Protein AF-A0A0M4CLT3-F1 (afdb_monomer)

Foldseek 3Di:
DPPDDDDPLDDDDDDPDLQVQLLVQLVCPDPLVVVQQVVVDDDDDDSRRDNVSVVPDDDDDDPDCVVCPVSSVVSVVVVVVVVVVVVVVVCCVVCNDVVVVCVVVVVD

Sequence (108 aa):
MDGQIISDDMIRVRIPTEEIRAYVAAFLLSENAHAQMMMNEYGSIQQHLEPSHVRNLLIPVPNDWSDAEKLIANGRGFIMAKEASDAAMERLRESGFDGGMREILGLV

Secondary structure (DSSP, 8-state):
--S----TT------SSHHHHHHHHHHHTSHHHHHHHHHT--SSS-----HHHHHT------SSGGGGHHHHHHHHHHHHHHHHHHHHHHHHHHHSHHHHHHHHTT--

Organism: NCBI:txid931089

InterPro domains:
  IPR044946 Type I restriction modification DNA specificity domain superfamily [G3DSA:3.90.220.20] (1-74)

Mean predicted aligned error: 7.19 Å

Radius of gyration: 19.19 Å; Cα contacts (8 Å, |Δi|>4): 58; chains: 1; bounding box: 51×26×53 Å

Solvent-accessible surface area (backbone atoms only — not comparable to full-atom values): 6807 Å² total; per-residue (Å²): 139,82,90,72,91,68,70,90,90,64,77,86,86,88,62,93,50,68,63,61,40,14,34,50,52,40,46,62,74,30,73,69,41,48,51,57,53,53,70,73,62,85,73,98,62,83,93,71,90,49,66,68,56,65,71,68,60,87,74,90,77,70,96,50,68,78,82,42,46,66,49,25,52,52,14,43,53,50,51,54,52,51,53,52,49,53,54,53,52,51,48,41,70,64,61,28,67,72,36,51,47,32,60,75,69,64,73,115

pLDDT: mean 85.88, std 13.48, range [41.59, 98.25]

Structure (mmCIF, N/CA/C/O backbone):
data_AF-A0A0M4CLT3-F1
#
_entry.id   AF-A0A0M4CLT3-F1
#
loop_
_atom_site.group_PDB
_atom_site.id
_atom_site.type_symbol
_atom_site.label_atom_id
_atom_site.label_alt_id
_atom_site.label_comp_id
_atom_site.label_asym_id
_atom_site.label_entity_id
_atom_site.label_seq_id
_atom_site.pdbx_PDB_ins_code
_atom_site.Cartn_x
_atom_site.Cartn_y
_atom_site.Cartn_z
_atom_site.occupancy
_atom_site.B_iso_or_equiv
_atom_site.auth_seq_id
_atom_site.auth_comp_id
_atom_site.auth_asym_id
_atom_site.auth_atom_id
_atom_site.pdbx_PDB_model_num
ATOM 1 N N . MET A 1 1 ? 4.090 -11.911 -6.297 1.00 51.06 1 MET A N 1
ATOM 2 C CA . MET A 1 1 ? 5.404 -11.796 -5.621 1.00 51.06 1 MET A CA 1
ATOM 3 C C . MET A 1 1 ? 5.906 -13.179 -5.190 1.00 51.06 1 MET A C 1
ATOM 5 O O . MET A 1 1 ? 6.306 -13.352 -4.042 1.00 51.06 1 MET A O 1
ATOM 9 N N . ASP A 1 2 ? 5.893 -14.164 -6.089 1.00 41.59 2 ASP A N 1
ATOM 10 C CA . ASP A 1 2 ? 6.519 -15.465 -5.825 1.00 41.59 2 ASP A CA 1
ATOM 11 C C . ASP A 1 2 ? 7.896 -15.475 -6.499 1.00 41.59 2 ASP A C 1
ATOM 13 O O . ASP A 1 2 ? 8.016 -15.046 -7.644 1.00 41.59 2 ASP A O 1
ATOM 17 N N . GLY A 1 3 ? 8.933 -15.909 -5.775 1.00 54.19 3 GLY A N 1
ATOM 18 C CA . GLY A 1 3 ? 10.285 -16.093 -6.322 1.00 54.19 3 GLY A CA 1
ATOM 19 C C . GLY A 1 3 ? 11.255 -14.904 -6.241 1.00 54.19 3 GLY A C 1
ATOM 20 O O . GLY A 1 3 ? 12.354 -15.009 -6.772 1.00 54.19 3 GLY A O 1
ATOM 21 N N . GLN A 1 4 ? 10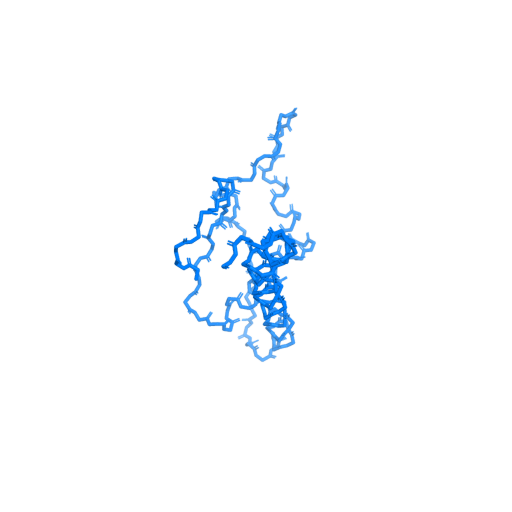.909 -13.796 -5.576 1.00 58.72 4 GLN A N 1
ATOM 22 C CA . GLN A 1 4 ? 11.862 -12.698 -5.341 1.00 58.72 4 GLN A CA 1
ATOM 23 C C . GLN A 1 4 ? 12.663 -12.924 -4.050 1.00 58.72 4 GLN A C 1
ATOM 25 O O . GLN A 1 4 ? 12.082 -13.264 -3.017 1.00 58.72 4 GLN A O 1
ATOM 30 N N . ILE A 1 5 ? 13.983 -12.713 -4.111 1.00 58.03 5 ILE A N 1
ATOM 31 C CA . ILE A 1 5 ? 14.840 -12.580 -2.925 1.00 58.03 5 ILE A CA 1
ATOM 32 C C . ILE A 1 5 ? 14.609 -11.172 -2.384 1.00 58.03 5 ILE A C 1
ATOM 34 O O . ILE A 1 5 ? 14.833 -10.189 -3.088 1.00 58.03 5 ILE A O 1
ATOM 38 N N . ILE A 1 6 ? 14.105 -11.087 -1.160 1.00 62.72 6 ILE A N 1
ATOM 39 C CA . ILE A 1 6 ? 13.754 -9.829 -0.503 1.00 62.72 6 ILE A CA 1
ATOM 40 C C . ILE A 1 6 ? 14.653 -9.690 0.724 1.00 62.72 6 ILE A C 1
ATOM 42 O O . ILE A 1 6 ? 15.085 -10.699 1.275 1.00 62.72 6 ILE A O 1
ATOM 46 N N . SER A 1 7 ? 14.946 -8.452 1.124 1.00 69.81 7 SER A N 1
ATOM 47 C CA . SER A 1 7 ? 15.638 -8.167 2.384 1.00 69.81 7 SER A CA 1
ATOM 48 C C . SER A 1 7 ? 14.967 -8.892 3.558 1.00 69.81 7 SER A C 1
ATOM 50 O O . SER A 1 7 ? 13.735 -8.957 3.625 1.00 69.81 7 SER A O 1
ATOM 52 N N . ASP A 1 8 ? 15.788 -9.391 4.483 1.00 67.12 8 ASP A N 1
ATOM 53 C CA . ASP A 1 8 ? 15.337 -10.015 5.731 1.00 67.12 8 ASP A CA 1
ATOM 54 C C . ASP A 1 8 ? 14.537 -9.041 6.622 1.00 67.12 8 ASP A C 1
ATOM 56 O O . ASP A 1 8 ? 13.722 -9.481 7.430 1.00 67.12 8 ASP A O 1
ATOM 60 N N . ASP A 1 9 ? 14.675 -7.727 6.408 1.00 74.44 9 ASP A N 1
ATOM 61 C CA . ASP A 1 9 ? 14.017 -6.671 7.190 1.00 74.44 9 ASP A CA 1
ATOM 62 C C . ASP A 1 9 ? 12.636 -6.258 6.635 1.00 74.44 9 ASP A C 1
ATOM 64 O O . ASP A 1 9 ? 12.135 -5.167 6.915 1.00 74.44 9 ASP A O 1
ATOM 68 N N . MET A 1 10 ? 11.989 -7.102 5.819 1.00 81.38 10 MET A N 1
ATOM 69 C CA . MET A 1 10 ? 10.657 -6.806 5.281 1.00 81.38 10 MET A CA 1
ATOM 70 C C . MET A 1 10 ? 9.530 -7.484 6.069 1.00 81.38 10 MET A C 1
ATOM 72 O O . MET A 1 10 ? 9.449 -8.708 6.181 1.00 81.38 10 MET A O 1
ATOM 76 N N . ILE A 1 11 ? 8.542 -6.686 6.477 1.00 86.38 11 ILE A N 1
ATOM 77 C CA . ILE A 1 11 ? 7.290 -7.186 7.050 1.00 86.38 11 ILE A CA 1
ATOM 78 C C . ILE A 1 11 ? 6.253 -7.389 5.941 1.00 86.38 11 ILE A C 1
ATOM 80 O O . ILE A 1 11 ? 5.897 -6.466 5.210 1.00 86.38 11 ILE A O 1
ATOM 84 N N . ARG A 1 12 ? 5.716 -8.611 5.834 1.00 8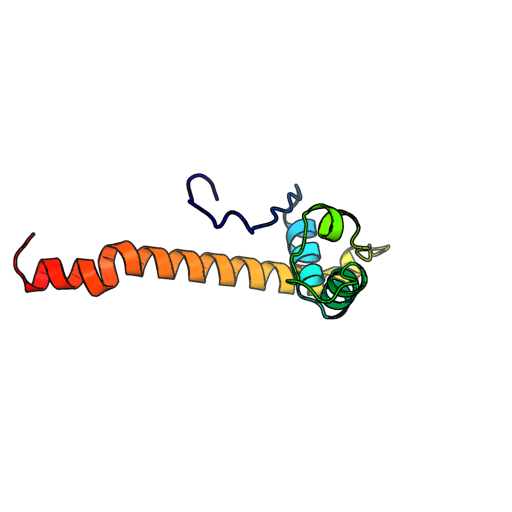9.25 12 ARG A N 1
ATOM 85 C CA . ARG A 1 12 ? 4.665 -8.950 4.864 1.00 89.25 12 ARG A CA 1
ATOM 86 C C . ARG A 1 12 ? 3.283 -8.937 5.513 1.00 89.25 12 ARG A C 1
ATOM 88 O O . ARG A 1 12 ? 2.953 -9.825 6.295 1.00 89.25 12 ARG A O 1
ATOM 95 N N . VAL A 1 13 ? 2.437 -8.003 5.089 1.00 90.75 13 VAL A N 1
ATOM 96 C CA . VAL A 1 13 ? 1.017 -7.953 5.468 1.00 90.75 13 VAL A CA 1
ATOM 97 C C . VAL A 1 13 ? 0.181 -8.678 4.411 1.00 90.75 13 VAL A C 1
ATOM 99 O O . VAL A 1 13 ? 0.259 -8.365 3.224 1.00 90.75 13 VAL A O 1
ATOM 102 N N . ARG A 1 14 ? -0.614 -9.675 4.823 1.00 92.19 14 ARG A N 1
ATOM 103 C CA . ARG A 1 14 ? -1.501 -10.435 3.926 1.00 92.19 14 ARG A CA 1
ATOM 104 C C . ARG A 1 14 ? -2.955 -10.085 4.204 1.00 92.19 14 ARG A C 1
ATOM 106 O O . ARG A 1 14 ? -3.462 -10.355 5.286 1.00 92.19 14 ARG A O 1
ATOM 113 N N . ILE A 1 15 ? -3.619 -9.529 3.200 1.00 93.62 15 ILE A N 1
ATOM 114 C CA . ILE A 1 15 ? -5.040 -9.172 3.233 1.00 93.62 15 ILE A CA 1
ATOM 115 C C . ILE A 1 15 ? -5.694 -9.867 2.042 1.00 93.62 15 ILE A C 1
ATOM 117 O O . ILE A 1 15 ? -5.141 -9.764 0.947 1.00 93.62 15 ILE A O 1
ATOM 121 N N . PRO A 1 16 ? -6.811 -10.592 2.218 1.00 90.00 16 PRO A N 1
ATOM 122 C CA . PRO A 1 16 ? -7.376 -11.424 1.158 1.00 90.00 16 PRO A CA 1
ATOM 123 C C . PRO A 1 16 ? -7.959 -10.597 0.006 1.00 90.00 16 PRO A C 1
ATOM 125 O O . PRO A 1 16 ? -7.635 -10.841 -1.156 1.00 90.00 16 PRO A O 1
ATOM 128 N N . THR A 1 17 ? -8.768 -9.585 0.308 1.00 95.88 17 THR A N 1
ATOM 129 C CA . THR A 1 17 ? -9.468 -8.790 -0.706 1.00 95.88 17 THR A CA 1
ATOM 130 C C . THR A 1 17 ? -8.617 -7.621 -1.194 1.00 95.88 17 THR A C 1
ATOM 132 O O . THR A 1 17 ? -7.876 -7.001 -0.432 1.00 95.88 17 THR A O 1
ATOM 135 N N . GLU A 1 18 ? -8.708 -7.319 -2.490 1.00 95.44 18 GLU A N 1
ATOM 136 C CA . GLU A 1 18 ? -7.971 -6.206 -3.101 1.00 95.44 18 GLU A CA 1
ATOM 137 C C . GLU A 1 18 ? -8.384 -4.853 -2.529 1.00 95.44 18 GLU A C 1
ATOM 139 O O . GLU A 1 18 ? -7.528 -4.035 -2.211 1.00 95.44 18 GLU A O 1
ATOM 144 N N . GLU A 1 19 ? -9.683 -4.650 -2.342 1.00 96.12 19 GLU A N 1
ATOM 145 C CA . GLU A 1 19 ? -10.249 -3.411 -1.819 1.00 96.12 19 GLU A CA 1
ATOM 146 C C . GLU A 1 19 ? -9.682 -3.049 -0.440 1.00 96.12 19 GLU A C 1
ATOM 148 O O . GLU A 1 19 ? -9.121 -1.969 -0.252 1.00 96.12 19 GLU A O 1
ATOM 153 N N . ILE A 1 20 ? -9.730 -3.994 0.503 1.00 96.69 20 ILE A N 1
ATOM 154 C CA . ILE A 1 20 ? -9.198 -3.791 1.855 1.00 96.69 20 ILE A CA 1
ATOM 155 C C . ILE A 1 20 ? -7.677 -3.652 1.815 1.00 96.69 20 ILE A C 1
ATOM 157 O O . ILE A 1 20 ? -7.108 -2.856 2.555 1.00 96.69 20 ILE A O 1
ATOM 161 N N . ARG A 1 21 ? -6.994 -4.384 0.930 1.00 97.00 21 ARG A N 1
ATOM 162 C CA . ARG A 1 21 ? -5.541 -4.274 0.767 1.00 97.00 21 ARG A CA 1
ATOM 163 C C . ARG A 1 21 ? -5.131 -2.884 0.284 1.00 97.00 21 ARG A C 1
ATOM 165 O O . ARG A 1 21 ? -4.169 -2.336 0.813 1.00 97.00 21 ARG A O 1
ATOM 172 N N . ALA A 1 22 ? -5.868 -2.305 -0.660 1.00 97.75 22 ALA A N 1
ATOM 173 C CA . ALA A 1 22 ? -5.655 -0.939 -1.122 1.00 97.75 22 ALA A CA 1
ATOM 174 C C . ALA A 1 22 ? -5.922 0.081 -0.005 1.00 97.75 22 ALA A C 1
ATOM 176 O O . ALA A 1 22 ? -5.097 0.964 0.223 1.00 97.75 22 ALA A O 1
ATOM 177 N N . TYR A 1 23 ? -7.015 -0.081 0.744 1.00 98.19 23 TYR A N 1
ATOM 178 C CA . TYR A 1 23 ? -7.312 0.770 1.898 1.00 98.19 23 TYR A CA 1
ATOM 179 C C . TYR A 1 23 ? -6.199 0.730 2.955 1.00 98.19 23 TYR A C 1
ATOM 181 O O . TYR A 1 23 ? -5.706 1.770 3.391 1.00 98.19 23 TY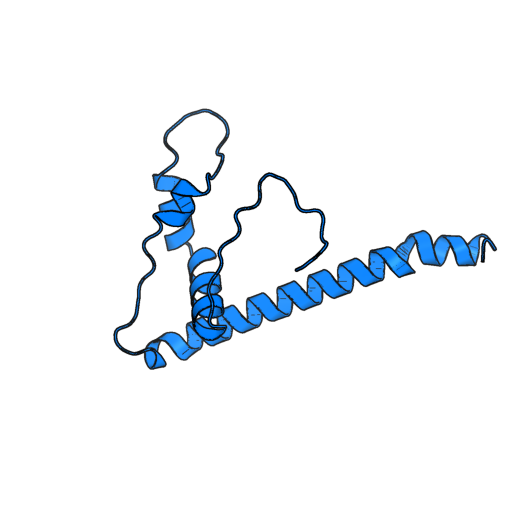R A O 1
ATOM 189 N N . VAL A 1 24 ? -5.753 -0.470 3.335 1.00 97.00 24 VAL A N 1
ATOM 190 C CA . VAL A 1 24 ? -4.680 -0.640 4.321 1.00 97.00 24 VAL A CA 1
ATOM 191 C C . VAL A 1 24 ? -3.353 -0.098 3.795 1.00 97.00 24 VAL A C 1
ATOM 193 O O . VAL A 1 24 ? -2.636 0.538 4.557 1.00 97.00 24 VAL A O 1
ATOM 196 N N . ALA A 1 25 ? -3.033 -0.269 2.509 1.00 96.69 25 ALA A N 1
ATOM 197 C CA . ALA A 1 25 ? -1.838 0.336 1.918 1.00 96.69 25 ALA A CA 1
ATOM 198 C C . ALA A 1 25 ? -1.861 1.870 2.028 1.00 96.69 25 ALA A C 1
ATOM 200 O O . ALA A 1 25 ? -0.860 2.469 2.414 1.00 96.69 25 ALA A O 1
ATOM 201 N N . ALA A 1 26 ? -3.012 2.498 1.765 1.00 97.50 26 ALA A N 1
ATOM 202 C CA . ALA A 1 26 ? -3.180 3.937 1.949 1.00 97.50 26 ALA A CA 1
ATOM 203 C C . ALA A 1 26 ? -3.008 4.353 3.421 1.00 97.50 26 ALA A C 1
ATOM 205 O O . ALA A 1 26 ? -2.337 5.344 3.704 1.00 97.50 26 ALA A O 1
ATOM 206 N N . PHE A 1 27 ? -3.563 3.586 4.365 1.00 97.50 27 PHE A N 1
ATOM 207 C CA . PHE A 1 27 ? -3.401 3.862 5.792 1.00 97.50 27 PHE A CA 1
ATOM 208 C C . PHE A 1 27 ? -1.951 3.711 6.263 1.00 97.50 27 PHE A C 1
ATOM 210 O O . PHE A 1 27 ? -1.459 4.594 6.959 1.00 97.50 27 PHE A O 1
ATOM 217 N N . LEU A 1 28 ? -1.250 2.638 5.882 1.00 95.12 28 LEU A N 1
ATOM 218 C CA . LEU A 1 28 ? 0.129 2.371 6.314 1.00 95.12 28 LEU A CA 1
ATOM 219 C C . LEU A 1 28 ? 1.118 3.464 5.882 1.00 95.12 28 LEU A C 1
ATOM 221 O O . LEU A 1 28 ? 2.141 3.6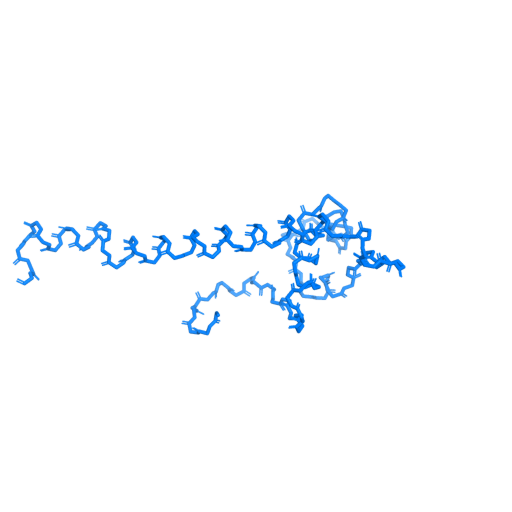42 6.534 1.00 95.12 28 LEU A O 1
ATOM 225 N N . LEU A 1 29 ? 0.800 4.208 4.821 1.00 94.25 29 LEU A N 1
ATOM 226 C CA . LEU A 1 29 ? 1.585 5.348 4.334 1.00 94.25 29 LEU A CA 1
ATOM 227 C C . LEU A 1 29 ? 1.173 6.693 4.956 1.00 94.25 29 LEU A C 1
ATOM 229 O O . LEU A 1 29 ? 1.719 7.732 4.590 1.00 94.25 29 LEU A O 1
ATOM 233 N N . SER A 1 30 ? 0.198 6.701 5.866 1.00 96.00 30 SER A N 1
ATOM 234 C CA . SER A 1 30 ? -0.272 7.918 6.529 1.00 96.00 30 SER A CA 1
ATOM 235 C C . SER A 1 30 ? 0.599 8.312 7.724 1.00 96.00 30 SER A C 1
ATOM 237 O O . SER A 1 30 ? 1.225 7.471 8.373 1.00 96.00 30 SER A O 1
ATOM 239 N N . GLU A 1 31 ? 0.552 9.595 8.090 1.00 94.88 31 GLU A N 1
ATOM 240 C CA . GLU A 1 31 ? 1.210 10.116 9.297 1.00 94.88 31 GLU A CA 1
ATOM 241 C C . GLU A 1 31 ? 0.723 9.418 10.575 1.00 94.88 31 GLU A C 1
ATOM 243 O O . GLU A 1 31 ? 1.509 9.177 11.488 1.00 94.88 31 GLU A O 1
ATOM 248 N N . ASN A 1 32 ? -0.555 9.027 10.628 1.00 94.00 32 ASN A N 1
ATOM 249 C CA . ASN A 1 32 ? -1.129 8.326 11.777 1.00 94.00 32 ASN A CA 1
ATOM 250 C C . ASN A 1 32 ? -0.539 6.922 11.949 1.00 94.00 32 ASN A C 1
ATOM 252 O O . ASN A 1 32 ? -0.245 6.518 13.073 1.00 94.00 32 ASN A O 1
ATOM 256 N N . ALA A 1 33 ? -0.366 6.175 10.854 1.00 93.19 33 ALA A N 1
ATOM 257 C CA . ALA A 1 33 ? 0.275 4.864 10.912 1.00 93.19 33 ALA A CA 1
ATOM 258 C C . ALA A 1 33 ? 1.746 4.996 11.314 1.00 93.19 33 ALA A C 1
ATOM 260 O O . ALA A 1 33 ? 2.196 4.275 12.202 1.00 93.19 33 ALA A O 1
ATOM 261 N N . HIS A 1 34 ? 2.461 5.967 10.737 1.00 90.38 34 HIS A N 1
ATOM 262 C CA . HIS A 1 34 ? 3.844 6.260 11.105 1.00 90.38 34 HIS A CA 1
ATOM 263 C C . HIS A 1 34 ? 3.974 6.608 12.595 1.00 90.38 34 HIS A C 1
ATOM 265 O O . HIS A 1 34 ? 4.789 6.020 13.299 1.00 90.38 34 HIS A O 1
ATOM 271 N N . ALA A 1 35 ? 3.124 7.494 13.119 1.00 90.31 35 ALA A N 1
ATOM 272 C CA . ALA A 1 35 ? 3.125 7.843 14.537 1.00 90.31 35 ALA A CA 1
ATOM 273 C C . ALA A 1 35 ? 2.901 6.617 15.437 1.00 90.31 35 ALA A C 1
ATOM 275 O O . ALA A 1 35 ? 3.609 6.457 16.428 1.00 90.31 35 ALA A O 1
ATOM 276 N N . GLN A 1 36 ? 1.971 5.723 15.081 1.00 90.94 36 GLN A N 1
ATOM 277 C CA . GLN A 1 36 ? 1.743 4.488 15.838 1.00 90.94 36 GLN A CA 1
ATOM 278 C C . GLN A 1 36 ? 2.935 3.522 15.781 1.00 90.94 36 GLN A C 1
ATOM 280 O O . GLN A 1 36 ? 3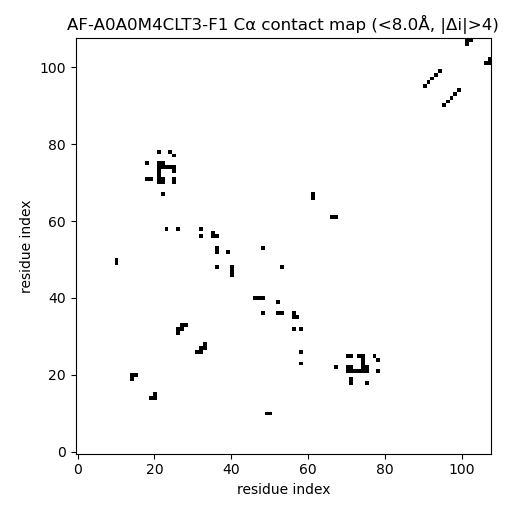.243 2.889 16.789 1.00 90.94 36 GLN A O 1
ATOM 285 N N . MET A 1 37 ? 3.618 3.410 14.638 1.00 86.31 37 MET A N 1
ATOM 286 C CA . MET A 1 37 ? 4.835 2.597 14.522 1.00 86.31 37 MET A CA 1
ATOM 287 C C . MET A 1 37 ? 5.936 3.135 15.447 1.00 86.31 37 MET A C 1
ATOM 289 O O . MET A 1 37 ? 6.512 2.368 16.211 1.00 86.31 37 MET A O 1
ATOM 293 N N . MET A 1 38 ? 6.136 4.456 15.467 1.00 81.56 38 MET A N 1
ATOM 294 C CA . MET A 1 38 ? 7.162 5.113 16.285 1.00 81.56 38 MET A CA 1
ATOM 295 C C . MET A 1 38 ? 6.851 5.112 17.788 1.00 81.56 38 MET A C 1
ATOM 297 O O . MET A 1 38 ? 7.765 5.035 18.604 1.00 81.56 38 MET A O 1
ATOM 301 N N . MET A 1 39 ? 5.574 5.189 18.185 1.00 76.12 39 MET A N 1
ATOM 302 C CA . MET A 1 39 ? 5.172 5.138 19.602 1.0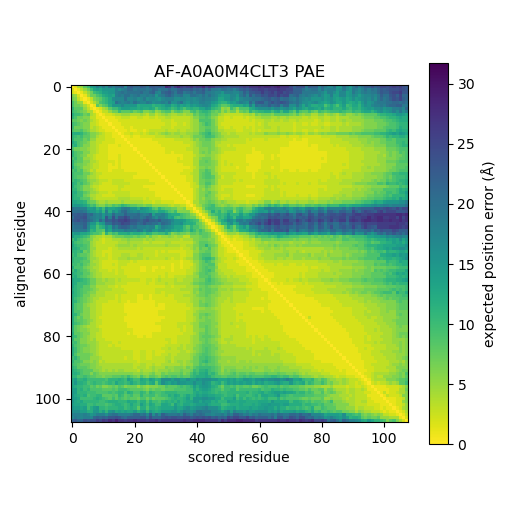0 76.12 39 MET A CA 1
ATOM 303 C C . MET A 1 39 ? 5.543 3.815 20.278 1.00 76.12 39 MET A C 1
ATOM 305 O O . MET A 1 39 ? 5.702 3.780 21.494 1.00 76.12 39 MET A O 1
ATOM 309 N N . ASN A 1 40 ? 5.677 2.736 19.508 1.00 61.12 40 ASN A N 1
ATOM 310 C CA . ASN A 1 40 ? 6.060 1.430 20.035 1.00 61.12 40 ASN A CA 1
ATOM 311 C C . ASN A 1 40 ? 7.587 1.256 20.153 1.00 61.12 40 ASN A C 1
ATOM 313 O O . ASN A 1 40 ? 8.041 0.258 20.706 1.00 61.12 40 ASN A O 1
ATOM 317 N N . GLU A 1 41 ? 8.381 2.231 19.699 1.00 62.03 41 GLU A N 1
ATOM 318 C CA . GLU A 1 41 ? 9.845 2.196 19.710 1.00 62.03 41 GLU A CA 1
ATOM 319 C C . GLU A 1 41 ? 10.417 3.119 20.802 1.00 62.03 41 GLU A C 1
ATOM 321 O O . GLU A 1 41 ? 10.871 4.235 20.549 1.00 62.03 41 GLU A O 1
ATOM 326 N N . TYR A 1 42 ? 10.413 2.663 22.057 1.00 55.38 42 TYR A N 1
ATOM 327 C CA . TYR A 1 42 ? 11.126 3.347 23.144 1.00 55.38 42 TYR A CA 1
ATOM 328 C C . TYR A 1 42 ? 12.562 2.801 23.274 1.00 55.38 42 TYR A C 1
ATOM 330 O O . TYR A 1 42 ? 12.751 1.668 23.711 1.00 55.38 42 TYR A O 1
ATOM 338 N N . GLY A 1 43 ? 13.589 3.604 22.953 1.00 56.59 43 GLY A N 1
ATOM 339 C CA . GLY A 1 43 ? 15.001 3.259 23.211 1.00 56.59 43 GLY A CA 1
ATOM 340 C C . GLY A 1 43 ? 16.027 4.001 22.339 1.00 56.59 43 GLY A C 1
ATOM 341 O O . GLY A 1 43 ? 15.705 4.476 21.258 1.00 56.59 43 GLY A O 1
ATOM 342 N N . SER A 1 44 ? 17.280 4.116 22.804 1.00 60.22 44 SER A N 1
ATOM 343 C CA . SER A 1 44 ? 18.380 4.850 22.138 1.00 60.22 44 SER A CA 1
ATOM 344 C C . SER A 1 44 ? 19.260 3.985 21.216 1.00 60.22 44 SER A C 1
ATOM 346 O O . SER A 1 44 ? 20.422 4.319 20.982 1.00 60.22 44 SER A O 1
ATOM 348 N N . ILE A 1 45 ? 18.763 2.837 20.758 1.00 55.22 45 ILE A N 1
ATOM 349 C CA . ILE A 1 45 ? 19.508 1.849 19.964 1.00 55.22 45 ILE A CA 1
ATOM 350 C C . ILE A 1 45 ? 18.642 1.490 18.755 1.00 55.22 45 ILE A C 1
ATOM 352 O O . ILE A 1 45 ? 17.433 1.380 18.913 1.00 55.22 45 ILE A O 1
ATOM 356 N N . GLN A 1 46 ? 19.282 1.396 17.581 1.00 56.94 46 GLN A N 1
ATOM 357 C CA . GLN A 1 46 ? 18.741 1.098 16.243 1.00 56.94 46 GLN A CA 1
ATOM 358 C C . GLN A 1 46 ? 17.222 0.858 16.179 1.00 56.94 46 GLN A C 1
ATOM 360 O O . GLN A 1 46 ? 16.730 -0.181 16.610 1.00 56.94 46 GLN A O 1
ATOM 365 N N . GLN A 1 47 ? 16.504 1.821 15.598 1.00 62.22 47 GLN A N 1
ATOM 366 C CA . GLN A 1 47 ? 15.067 1.728 15.357 1.00 62.22 47 GLN A CA 1
ATOM 367 C C . GLN A 1 47 ? 14.784 0.607 14.360 1.00 62.22 47 GLN A C 1
ATOM 369 O O . GLN A 1 47 ? 15.059 0.740 13.166 1.00 62.22 47 GLN A O 1
ATOM 374 N N . HIS A 1 48 ? 14.327 -0.527 14.883 1.00 71.44 48 HIS A N 1
ATOM 375 C CA . HIS A 1 48 ? 13.946 -1.686 14.098 1.00 71.44 48 HIS A CA 1
ATOM 376 C C . HIS A 1 48 ? 12.472 -1.990 14.344 1.00 71.44 48 HIS A C 1
ATOM 378 O O . HIS A 1 48 ? 12.058 -2.339 15.453 1.00 71.44 48 HIS A O 1
ATOM 384 N N . LEU A 1 49 ? 11.687 -1.871 13.276 1.00 76.75 49 LEU A N 1
ATOM 385 C CA . LEU A 1 49 ? 10.277 -2.204 13.299 1.00 76.75 49 LEU A CA 1
ATOM 386 C C . LEU A 1 49 ? 10.129 -3.726 13.261 1.00 76.75 49 LEU A C 1
ATOM 388 O O . LEU A 1 49 ? 10.431 -4.360 12.253 1.00 76.75 49 LEU A O 1
ATOM 392 N N . GLU A 1 50 ? 9.621 -4.316 14.338 1.00 81.38 50 GLU A N 1
ATOM 393 C CA . GLU A 1 50 ? 9.300 -5.739 14.365 1.00 81.38 50 GLU A CA 1
ATOM 394 C C . GLU A 1 50 ? 7.890 -6.025 13.806 1.00 81.38 50 GLU A C 1
ATOM 396 O O . GLU A 1 50 ? 6.981 -5.191 13.908 1.00 81.38 50 GLU A O 1
ATOM 401 N N . PRO A 1 51 ? 7.631 -7.243 13.287 1.00 83.94 51 PRO A N 1
ATOM 402 C CA . PRO A 1 51 ? 6.291 -7.659 12.858 1.00 83.94 51 PRO A CA 1
ATOM 403 C C . PRO A 1 51 ? 5.204 -7.485 13.931 1.00 83.94 51 PRO A C 1
ATOM 405 O O . PRO A 1 51 ? 4.038 -7.243 13.609 1.00 83.94 51 PRO A O 1
ATOM 408 N N . SER A 1 52 ? 5.576 -7.611 15.208 1.00 81.75 52 SER A N 1
ATOM 409 C CA . SER A 1 52 ? 4.703 -7.407 16.368 1.00 81.75 52 SER A CA 1
ATOM 410 C C . SER A 1 52 ? 4.171 -5.969 16.448 1.00 81.75 52 SER A C 1
ATOM 412 O O . SER A 1 52 ? 2.990 -5.777 16.740 1.00 81.75 52 SER A O 1
ATOM 414 N N . HIS A 1 53 ? 4.994 -4.971 16.110 1.00 81.69 53 HIS A N 1
ATOM 415 C CA . HIS A 1 53 ? 4.614 -3.557 16.094 1.00 81.69 53 HIS A CA 1
ATOM 416 C C . HIS A 1 53 ? 3.583 -3.269 14.997 1.00 81.69 53 HIS A C 1
ATOM 418 O O . HIS A 1 53 ? 2.585 -2.597 15.248 1.00 81.69 53 HIS A O 1
ATOM 424 N N . VAL A 1 54 ? 3.759 -3.849 13.803 1.00 87.50 54 VAL A N 1
ATOM 425 C CA . VAL A 1 54 ? 2.797 -3.707 12.693 1.00 87.50 54 VAL A CA 1
ATOM 426 C C . VAL A 1 54 ? 1.477 -4.418 12.995 1.00 87.50 54 VAL A C 1
ATOM 428 O O . VAL A 1 54 ? 0.408 -3.910 12.661 1.00 87.50 54 VAL A O 1
ATOM 431 N N . ARG A 1 55 ? 1.523 -5.580 13.659 1.00 87.38 55 ARG A N 1
ATOM 432 C CA . ARG A 1 55 ? 0.323 -6.353 14.023 1.00 87.38 55 ARG A CA 1
ATOM 433 C C . ARG A 1 55 ? -0.627 -5.590 14.951 1.00 87.38 55 ARG A C 1
ATOM 435 O O . ARG A 1 55 ? -1.829 -5.835 14.899 1.00 87.38 55 ARG A O 1
ATOM 442 N N . ASN A 1 56 ? -0.095 -4.699 15.784 1.00 87.50 56 ASN A N 1
ATOM 443 C CA . ASN A 1 56 ? -0.864 -3.959 16.784 1.00 87.50 56 ASN A CA 1
ATOM 444 C C . ASN A 1 56 ? -1.347 -2.586 16.294 1.00 87.50 56 ASN A C 1
ATOM 446 O O . ASN A 1 56 ? -1.939 -1.843 17.075 1.00 87.50 56 ASN A O 1
ATOM 450 N N . LEU A 1 57 ? -1.115 -2.243 15.022 1.00 91.00 57 LEU A N 1
ATOM 451 C CA . LEU A 1 57 ? -1.606 -0.992 14.454 1.00 91.00 57 LEU A CA 1
ATOM 452 C C . LEU A 1 57 ? -3.133 -0.939 14.485 1.00 91.00 57 LEU A C 1
ATOM 454 O O . LEU A 1 57 ? -3.827 -1.832 13.994 1.00 91.00 57 LEU A O 1
ATOM 458 N N . LEU A 1 58 ? -3.651 0.160 15.018 1.00 94.31 58 LEU A N 1
ATOM 459 C CA . LEU A 1 58 ? -5.065 0.481 14.991 1.00 94.31 58 LEU A CA 1
ATOM 460 C C . LEU A 1 58 ? -5.389 1.142 13.656 1.00 94.31 58 LEU A C 1
ATOM 462 O O . LEU A 1 58 ? -5.028 2.295 13.408 1.00 94.31 58 LEU A O 1
ATOM 466 N N . ILE A 1 59 ? -6.079 0.387 12.806 1.00 94.88 59 ILE A N 1
ATOM 467 C CA . ILE A 1 59 ? -6.558 0.836 11.501 1.00 94.88 59 ILE A CA 1
ATOM 468 C C . ILE A 1 59 ? -8.024 1.264 11.660 1.00 94.88 59 ILE A C 1
ATOM 470 O O . ILE A 1 59 ? -8.830 0.463 12.140 1.00 94.88 59 ILE A O 1
ATOM 474 N N . PRO A 1 60 ? -8.401 2.497 11.278 1.00 95.25 60 PRO A N 1
ATOM 475 C CA . PRO A 1 60 ? -9.795 2.918 11.316 1.00 95.25 60 PRO A CA 1
ATOM 476 C C . PRO A 1 60 ? -10.614 2.090 10.322 1.00 95.25 60 PRO A C 1
ATOM 478 O O . PRO A 1 60 ? -10.231 1.944 9.166 1.00 95.25 60 PRO A O 1
ATOM 481 N N . VAL A 1 61 ? -11.745 1.552 10.770 1.00 95.31 61 VAL A N 1
ATOM 482 C CA . VAL A 1 61 ? -12.692 0.829 9.913 1.00 95.31 61 VAL A CA 1
ATOM 483 C C . VAL A 1 61 ? -13.949 1.688 9.792 1.00 95.31 61 VAL A C 1
ATOM 485 O O . VAL A 1 61 ? -14.536 2.024 10.824 1.00 95.31 61 VAL A O 1
ATOM 488 N N . PRO A 1 62 ? -14.349 2.099 8.577 1.00 94.88 62 PRO A N 1
ATOM 489 C CA . PRO A 1 62 ? -15.544 2.909 8.400 1.00 94.88 62 PRO A CA 1
ATOM 490 C C . PRO A 1 62 ? -16.807 2.077 8.667 1.00 94.88 62 PRO A C 1
ATOM 492 O O . PRO A 1 62 ? -16.815 0.859 8.488 1.00 94.88 62 PRO A O 1
ATOM 495 N N . ASN A 1 63 ? -17.888 2.745 9.071 1.00 95.25 63 ASN A N 1
ATOM 496 C CA . ASN A 1 63 ? -19.195 2.093 9.211 1.00 95.25 63 ASN A CA 1
ATOM 497 C C . ASN A 1 63 ? -19.808 1.757 7.842 1.00 95.25 63 ASN A C 1
ATOM 499 O O . ASN A 1 63 ? -20.495 0.746 7.716 1.00 95.25 63 ASN A O 1
ATOM 503 N N . ASP A 1 64 ? -19.538 2.594 6.835 1.00 96.12 64 ASP A N 1
ATOM 504 C CA . ASP A 1 64 ? -19.898 2.376 5.436 1.00 96.12 64 ASP A CA 1
ATOM 505 C C . ASP A 1 64 ? -18.648 2.490 4.553 1.00 96.12 64 ASP A C 1
ATOM 507 O O . ASP A 1 64 ? -17.912 3.477 4.598 1.00 96.12 64 ASP A O 1
ATOM 511 N N . TRP A 1 65 ? -18.390 1.467 3.741 1.00 95.19 65 TRP A N 1
ATOM 512 C CA . TRP A 1 65 ? -17.226 1.430 2.859 1.00 95.19 65 TRP A CA 1
ATOM 513 C C . TRP A 1 65 ? -17.326 2.414 1.691 1.00 95.19 65 TRP A C 1
ATOM 515 O O . TRP A 1 65 ? -16.284 2.789 1.146 1.00 95.19 65 TRP A O 1
ATOM 525 N N . SER A 1 66 ? -18.522 2.920 1.359 1.00 95.81 66 SER A N 1
ATOM 526 C CA . SER A 1 66 ? -18.661 3.997 0.371 1.00 95.81 66 SER A CA 1
ATOM 527 C C . SER A 1 66 ? -17.896 5.258 0.777 1.00 95.81 66 SER A C 1
ATOM 529 O O . SER A 1 66 ? -17.334 5.947 -0.072 1.00 95.81 66 SER A O 1
ATOM 531 N N . ASP A 1 67 ? -17.793 5.532 2.080 1.00 96.50 67 ASP A N 1
ATOM 532 C CA . ASP A 1 67 ? -17.076 6.703 2.596 1.00 96.50 67 ASP A CA 1
ATOM 533 C C . ASP A 1 67 ? -15.557 6.596 2.378 1.00 96.50 67 ASP A C 1
ATOM 535 O O . ASP A 1 67 ? -14.844 7.602 2.325 1.00 96.50 67 ASP A O 1
ATOM 539 N N . ALA A 1 68 ? -15.047 5.372 2.216 1.00 96.88 68 ALA A N 1
ATOM 540 C CA . ALA A 1 68 ? -13.637 5.082 1.994 1.00 96.88 68 ALA A CA 1
ATOM 541 C C . ALA A 1 68 ? -13.262 4.925 0.511 1.00 96.88 68 ALA A C 1
ATOM 543 O O . ALA A 1 68 ? -12.085 4.705 0.215 1.00 96.88 68 ALA A O 1
ATOM 544 N N . GLU A 1 69 ? -14.202 5.080 -0.427 1.00 97.88 69 GLU A N 1
ATOM 545 C CA . GLU A 1 69 ? -13.987 4.820 -1.860 1.00 97.88 69 GLU A CA 1
ATOM 546 C C . GLU A 1 69 ? -12.772 5.581 -2.418 1.00 97.88 69 GLU A C 1
ATOM 548 O O . GLU A 1 69 ? -11.919 5.012 -3.104 1.00 97.88 69 GLU A O 1
ATOM 553 N N . LYS A 1 70 ? -12.622 6.859 -2.048 1.00 98.00 70 LYS A N 1
ATOM 554 C CA . LYS A 1 70 ? -11.473 7.684 -2.462 1.00 98.00 70 LYS A CA 1
ATOM 555 C C . LYS A 1 70 ? -10.148 7.181 -1.887 1.00 98.00 70 LYS A C 1
ATOM 557 O O . LYS A 1 70 ? -9.130 7.209 -2.575 1.00 98.00 70 LYS A O 1
ATOM 562 N N . LEU A 1 71 ? -10.149 6.723 -0.635 1.00 97.81 71 LEU A N 1
ATOM 563 C CA . LEU A 1 71 ? -8.956 6.191 0.032 1.00 97.81 71 LEU A CA 1
ATOM 564 C C . LEU A 1 71 ? -8.523 4.873 -0.619 1.00 97.81 71 LEU A C 1
ATOM 566 O O . LEU A 1 71 ? -7.343 4.688 -0.911 1.00 97.81 71 LEU A O 1
ATOM 570 N N . ILE A 1 72 ? -9.489 4.004 -0.926 1.00 98.25 72 ILE A N 1
ATOM 571 C CA . ILE A 1 72 ? -9.281 2.760 -1.674 1.00 98.25 72 ILE A CA 1
ATOM 572 C C . ILE A 1 72 ? -8.717 3.062 -3.066 1.00 98.25 72 ILE A C 1
ATOM 574 O O . ILE A 1 72 ? -7.732 2.448 -3.474 1.00 98.25 72 ILE A O 1
ATOM 578 N N . ALA A 1 73 ? -9.302 4.016 -3.795 1.00 98.25 73 ALA A N 1
ATOM 579 C CA . ALA A 1 73 ? -8.843 4.391 -5.130 1.00 98.25 73 ALA A CA 1
ATOM 580 C C . ALA A 1 73 ? -7.389 4.895 -5.122 1.00 98.25 73 ALA A C 1
ATOM 582 O O . ALA A 1 73 ? -6.582 4.452 -5.942 1.00 98.25 73 ALA A O 1
ATOM 583 N N . ASN A 1 74 ? -7.029 5.748 -4.157 1.00 98.06 74 ASN A N 1
ATOM 584 C CA . ASN A 1 74 ? -5.654 6.222 -3.984 1.00 98.06 74 ASN A CA 1
ATOM 585 C C . ASN A 1 74 ? -4.692 5.074 -3.649 1.00 98.06 74 ASN A C 1
ATOM 587 O O . ASN A 1 74 ? -3.617 4.974 -4.241 1.00 98.06 74 ASN A O 1
ATOM 591 N N . GLY A 1 75 ? -5.093 4.178 -2.743 1.00 97.88 75 GLY A N 1
ATOM 592 C CA . GLY A 1 75 ? -4.314 2.993 -2.390 1.00 97.88 75 GLY A CA 1
ATOM 593 C C . GLY A 1 75 ? -4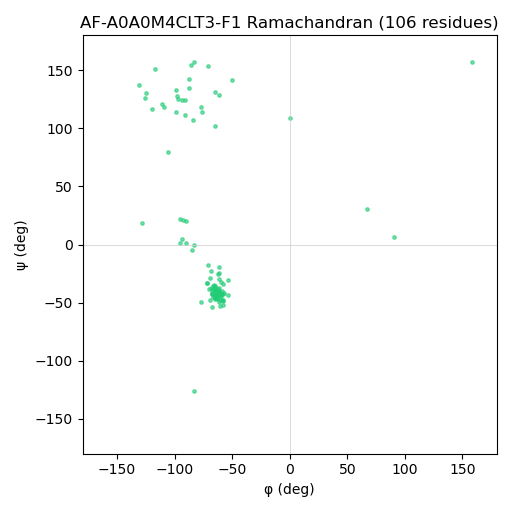.077 2.060 -3.579 1.00 97.88 75 GLY A C 1
ATOM 594 O O . GLY A 1 75 ? -2.960 1.586 -3.783 1.00 97.88 75 GLY A O 1
ATOM 595 N N . ARG A 1 76 ? -5.095 1.851 -4.422 1.00 98.19 76 ARG A N 1
ATOM 596 C CA . ARG A 1 76 ? -4.966 1.080 -5.665 1.00 98.19 76 ARG A CA 1
ATOM 597 C C . ARG A 1 76 ? -3.989 1.755 -6.625 1.00 98.19 76 ARG A C 1
ATOM 599 O O . ARG A 1 76 ? -3.109 1.084 -7.155 1.00 98.19 76 ARG A O 1
ATOM 606 N N . GLY A 1 77 ? -4.107 3.071 -6.804 1.00 98.12 77 GLY A N 1
ATOM 607 C CA . GLY A 1 77 ? -3.186 3.850 -7.633 1.00 98.12 77 GLY A CA 1
ATOM 608 C C . GLY A 1 77 ? -1.731 3.714 -7.181 1.00 98.12 77 GLY A C 1
ATOM 609 O O . GLY A 1 77 ? -0.848 3.507 -8.010 1.00 98.12 77 GLY A O 1
ATOM 610 N N . PHE A 1 78 ? -1.488 3.743 -5.868 1.00 97.44 78 PHE A N 1
ATOM 611 C CA . PHE A 1 78 ? -0.161 3.504 -5.302 1.00 97.44 78 PHE A CA 1
ATOM 612 C C . PHE A 1 78 ? 0.369 2.099 -5.623 1.00 97.44 78 PHE A C 1
ATOM 614 O O . PHE A 1 78 ? 1.490 1.974 -6.117 1.00 97.44 78 PHE A O 1
ATOM 621 N N . ILE A 1 79 ? -0.428 1.050 -5.387 1.00 96.06 79 ILE A N 1
ATOM 622 C CA . ILE A 1 79 ? -0.023 -0.339 -5.664 1.00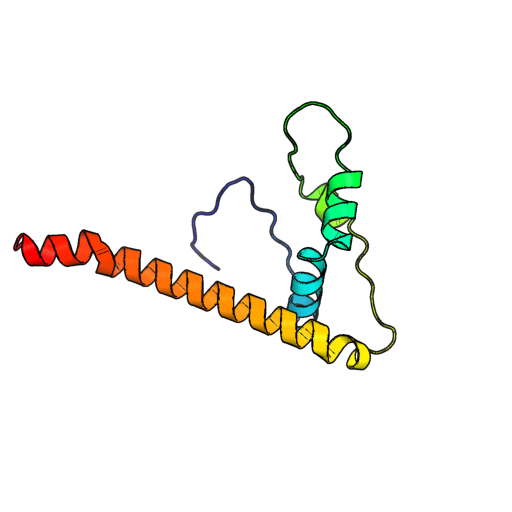 96.06 79 ILE A CA 1
ATOM 623 C C . ILE A 1 79 ? 0.322 -0.509 -7.147 1.00 96.06 79 ILE A C 1
ATOM 625 O O . ILE A 1 79 ? 1.399 -1.003 -7.469 1.00 96.06 79 ILE A O 1
ATOM 629 N N . MET A 1 80 ? -0.538 -0.021 -8.046 1.00 97.25 80 MET A N 1
ATOM 630 C CA . MET A 1 80 ? -0.302 -0.085 -9.492 1.00 97.25 80 MET A CA 1
ATOM 631 C C . MET A 1 80 ? 0.981 0.646 -9.902 1.00 97.25 80 MET A C 1
ATOM 633 O O . MET A 1 80 ? 1.759 0.135 -10.706 1.00 97.25 80 MET A O 1
ATOM 637 N N . ALA A 1 81 ? 1.228 1.836 -9.347 1.00 97.38 81 ALA A N 1
ATOM 638 C CA . ALA A 1 81 ? 2.448 2.588 -9.623 1.00 97.38 81 ALA A CA 1
ATOM 639 C C . ALA A 1 81 ? 3.697 1.843 -9.131 1.00 97.38 81 ALA A C 1
ATOM 641 O O . ALA A 1 81 ? 4.726 1.838 -9.811 1.00 97.38 81 ALA A O 1
ATOM 642 N N . LYS A 1 82 ? 3.607 1.182 -7.971 1.00 94.69 82 LYS A N 1
ATOM 643 C CA . LYS A 1 82 ? 4.705 0.390 -7.419 1.00 94.69 82 LYS A CA 1
ATOM 644 C C . LYS A 1 82 ? 5.003 -0.840 -8.280 1.00 94.69 82 LYS A C 1
ATOM 646 O O . LYS A 1 82 ? 6.160 -1.052 -8.622 1.00 94.69 82 LYS A O 1
ATOM 651 N N . GLU A 1 83 ? 3.979 -1.570 -8.712 1.00 93.62 83 GLU A N 1
ATOM 652 C CA . GLU A 1 83 ? 4.120 -2.713 -9.625 1.00 93.62 83 GLU A CA 1
ATOM 653 C C . GLU A 1 83 ? 4.699 -2.303 -10.987 1.00 93.62 83 GLU A C 1
ATOM 655 O O . GLU A 1 83 ? 5.569 -2.986 -11.526 1.00 93.62 83 GLU A O 1
ATOM 660 N N . ALA A 1 84 ? 4.269 -1.161 -11.534 1.00 95.50 84 ALA A N 1
ATOM 661 C CA . ALA A 1 84 ? 4.821 -0.622 -12.775 1.00 95.50 84 ALA A CA 1
ATOM 662 C C . ALA A 1 84 ? 6.304 -0.242 -12.629 1.00 95.50 84 ALA A C 1
ATOM 664 O O . ALA A 1 84 ? 7.100 -0.500 -13.533 1.00 95.50 84 ALA A O 1
ATOM 665 N N . SER A 1 85 ? 6.677 0.340 -11.485 1.00 94.69 85 SER A N 1
ATOM 666 C CA . SER A 1 85 ? 8.069 0.650 -11.151 1.00 94.69 85 SER A CA 1
ATOM 667 C C . SER A 1 85 ? 8.917 -0.620 -11.051 1.00 94.69 85 SER A C 1
ATOM 669 O O . SER A 1 85 ? 9.966 -0.705 -11.686 1.00 94.69 85 SER A O 1
ATOM 671 N N . ASP A 1 86 ? 8.427 -1.645 -10.351 1.00 91.25 86 ASP A N 1
ATOM 672 C CA . ASP A 1 86 ? 9.121 -2.929 -10.210 1.00 91.25 86 ASP A CA 1
ATOM 673 C C . ASP A 1 86 ? 9.301 -3.622 -11.577 1.00 91.25 86 ASP A C 1
ATOM 675 O O . ASP A 1 86 ? 10.382 -4.122 -11.891 1.00 91.25 86 ASP A O 1
ATOM 679 N N . ALA A 1 87 ? 8.286 -3.578 -12.448 1.00 91.94 87 ALA A N 1
ATOM 680 C CA . ALA A 1 87 ? 8.387 -4.096 -13.814 1.00 91.94 87 ALA A CA 1
ATOM 681 C C . ALA A 1 87 ? 9.398 -3.316 -14.674 1.00 91.94 87 ALA A C 1
ATOM 683 O O . ALA A 1 87 ? 10.091 -3.908 -15.503 1.00 91.94 87 ALA A O 1
ATOM 684 N N . ALA A 1 88 ? 9.494 -1.994 -14.503 1.00 92.75 88 ALA A N 1
ATOM 685 C CA . ALA A 1 88 ? 10.491 -1.177 -15.190 1.00 92.75 88 ALA A CA 1
ATOM 686 C C . ALA A 1 88 ? 11.917 -1.490 -14.707 1.00 92.75 88 ALA A C 1
ATOM 688 O O . ALA A 1 88 ? 12.836 -1.569 -15.525 1.00 92.75 88 ALA A O 1
ATOM 689 N N . MET A 1 89 ? 12.094 -1.721 -13.402 1.00 89.94 89 MET A N 1
ATOM 690 C CA . MET A 1 89 ? 13.370 -2.144 -12.819 1.00 89.94 89 MET A CA 1
ATOM 691 C C . MET A 1 89 ? 13.819 -3.504 -13.359 1.00 89.94 89 MET A C 1
ATOM 693 O O . MET A 1 89 ? 14.987 -3.650 -13.719 1.00 89.94 89 MET A O 1
ATOM 697 N N . GLU A 1 90 ? 12.910 -4.476 -13.483 1.00 88.38 90 GLU A N 1
ATOM 698 C CA . GLU A 1 90 ? 13.266 -5.797 -14.017 1.00 88.38 90 GLU A CA 1
ATOM 699 C C . GLU A 1 90 ? 13.727 -5.713 -15.477 1.00 88.38 90 GLU A C 1
ATOM 701 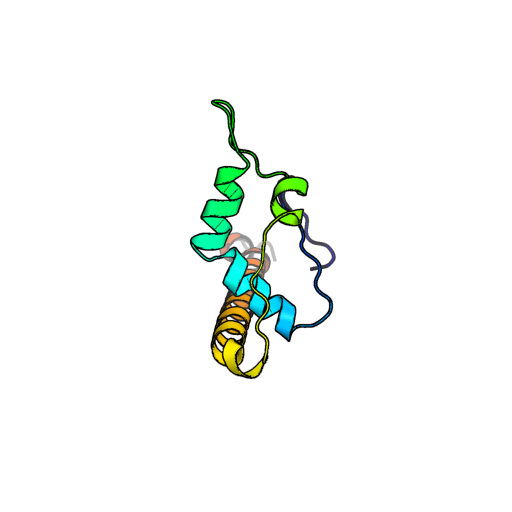O O . GLU A 1 90 ? 14.766 -6.267 -15.830 1.00 88.38 90 GLU A O 1
ATOM 706 N N . ARG A 1 91 ? 13.045 -4.914 -16.309 1.00 87.94 91 ARG A N 1
ATOM 707 C CA . ARG A 1 91 ? 13.479 -4.668 -17.697 1.00 87.94 91 ARG A CA 1
ATOM 708 C C . ARG A 1 91 ? 14.875 -4.055 -17.767 1.00 87.94 91 ARG A C 1
ATOM 710 O O . ARG A 1 91 ? 15.669 -4.431 -18.623 1.00 87.94 91 ARG A O 1
ATOM 717 N N . LEU A 1 92 ? 15.196 -3.119 -16.871 1.00 89.62 92 LEU A N 1
ATOM 718 C CA . LEU A 1 92 ? 16.535 -2.528 -16.811 1.00 89.62 92 LEU A CA 1
ATOM 719 C C . LEU A 1 92 ? 17.594 -3.566 -16.409 1.00 89.62 92 LEU A C 1
ATOM 721 O O . LEU A 1 92 ? 18.721 -3.517 -16.897 1.00 89.62 92 LEU A O 1
ATOM 725 N N . ARG A 1 93 ? 17.251 -4.517 -15.542 1.00 84.19 93 ARG A N 1
ATOM 726 C CA . ARG A 1 93 ? 18.171 -5.582 -15.139 1.00 84.19 93 ARG A CA 1
ATOM 727 C C . ARG A 1 93 ? 18.430 -6.581 -16.269 1.00 84.19 93 ARG A C 1
ATOM 729 O O . ARG A 1 93 ? 19.560 -7.029 -16.431 1.00 84.19 93 ARG A O 1
ATOM 736 N N . GLU A 1 94 ? 17.413 -6.910 -17.060 1.00 83.56 94 GLU A N 1
ATOM 737 C CA . GLU A 1 94 ? 17.536 -7.859 -18.173 1.00 83.56 94 GLU A CA 1
ATOM 738 C C . GLU A 1 94 ? 18.208 -7.243 -19.410 1.00 83.56 94 GLU A C 1
ATOM 740 O O . GLU A 1 94 ? 19.147 -7.821 -19.964 1.00 83.56 94 GLU A O 1
ATOM 745 N N . SER A 1 95 ? 17.740 -6.066 -19.833 1.00 83.75 95 SER A N 1
ATOM 746 C CA . SER A 1 95 ? 18.098 -5.434 -21.110 1.00 83.75 95 SER A CA 1
ATOM 747 C C . SER A 1 95 ? 18.563 -3.981 -20.967 1.00 83.75 95 SER A C 1
ATOM 749 O O . SER A 1 95 ? 18.519 -3.221 -21.930 1.00 83.75 95 SER A O 1
ATOM 751 N N . GLY A 1 96 ? 18.956 -3.556 -19.766 1.00 85.50 96 GLY A N 1
ATOM 752 C CA . GLY A 1 96 ? 19.544 -2.238 -19.533 1.00 85.50 96 GLY A CA 1
ATOM 753 C C . GLY A 1 96 ? 21.039 -2.227 -19.831 1.00 85.50 96 GLY A C 1
ATOM 754 O O . GLY A 1 96 ? 21.470 -2.600 -20.920 1.00 85.50 96 GLY A O 1
ATOM 755 N N . PHE A 1 97 ? 21.844 -1.792 -18.860 1.00 89.31 97 PHE A N 1
ATOM 756 C CA . PHE A 1 97 ? 23.275 -1.558 -19.071 1.00 89.31 97 PHE A CA 1
ATOM 757 C C . PHE A 1 97 ? 24.029 -2.826 -19.500 1.00 89.31 97 PHE A C 1
ATOM 759 O O . PHE A 1 97 ? 24.668 -2.830 -20.548 1.00 89.31 97 PHE A O 1
ATOM 766 N N . ASP A 1 98 ? 23.906 -3.922 -18.749 1.00 85.75 98 ASP A N 1
ATOM 767 C CA . ASP A 1 98 ? 24.647 -5.161 -19.029 1.00 85.75 98 ASP A CA 1
ATOM 768 C C . ASP A 1 98 ? 24.175 -5.871 -20.306 1.00 85.75 98 ASP A C 1
ATOM 770 O O . ASP A 1 98 ? 24.949 -6.581 -20.951 1.00 85.75 98 ASP A O 1
ATOM 774 N N . GLY A 1 99 ? 22.899 -5.710 -20.671 1.00 84.31 99 GLY A N 1
ATOM 775 C CA . GLY A 1 99 ? 22.357 -6.188 -21.945 1.00 84.31 99 GLY A CA 1
ATOM 776 C C . GLY A 1 99 ? 22.953 -5.412 -23.119 1.00 84.31 99 GLY A C 1
ATOM 777 O O . GLY A 1 99 ? 23.575 -6.006 -23.998 1.00 84.31 99 GLY A O 1
ATOM 778 N N . GLY A 1 100 ? 22.869 -4.080 -23.072 1.00 86.69 100 GLY A N 1
ATOM 779 C CA . GLY A 1 100 ? 23.442 -3.212 -24.103 1.00 86.69 100 GLY A CA 1
ATOM 780 C C . GLY A 1 100 ? 24.964 -3.342 -24.226 1.00 86.69 100 GLY A C 1
ATOM 781 O O . GLY A 1 100 ? 25.499 -3.352 -25.331 1.00 86.69 100 GLY A O 1
ATOM 782 N N . MET A 1 101 ? 25.683 -3.519 -23.113 1.00 88.69 101 MET A N 1
ATOM 783 C CA . MET A 1 101 ? 27.132 -3.745 -23.137 1.00 88.69 101 MET A CA 1
ATOM 784 C C . MET A 1 101 ? 27.513 -5.067 -23.809 1.00 88.69 101 MET A C 1
ATOM 786 O O . MET A 1 101 ? 28.525 -5.113 -24.505 1.00 88.69 101 MET A O 1
ATOM 790 N N . ARG A 1 102 ? 26.717 -6.133 -23.648 1.00 85.56 102 ARG A N 1
ATOM 791 C CA . ARG A 1 102 ? 26.948 -7.407 -24.352 1.00 85.56 102 ARG A CA 1
ATOM 792 C C . ARG A 1 102 ? 26.796 -7.260 -25.864 1.00 85.56 102 ARG A C 1
ATOM 794 O O . ARG A 1 102 ? 27.619 -7.804 -26.595 1.00 85.56 102 ARG A O 1
ATOM 801 N N . GLU A 1 103 ? 25.813 -6.485 -26.318 1.00 85.75 103 GLU A N 1
ATOM 802 C CA . GLU A 1 103 ? 25.636 -6.164 -27.741 1.00 85.75 103 GLU A CA 1
ATOM 803 C C . GLU A 1 103 ? 26.805 -5.329 -28.285 1.00 85.75 103 GLU A C 1
ATOM 805 O O . GLU A 1 103 ? 27.380 -5.669 -29.317 1.00 85.75 103 GLU A O 1
ATOM 810 N N . ILE A 1 104 ? 27.214 -4.278 -27.563 1.00 87.50 104 ILE A N 1
ATOM 811 C CA . ILE A 1 104 ? 28.327 -3.395 -27.960 1.00 87.50 104 ILE A CA 1
ATOM 812 C C . ILE A 1 104 ? 29.658 -4.154 -28.031 1.00 87.50 104 ILE A C 1
ATOM 814 O O . ILE A 1 104 ? 30.464 -3.910 -28.929 1.00 87.50 104 ILE A O 1
ATOM 818 N N . LEU A 1 105 ? 29.905 -5.067 -27.089 1.00 88.88 105 LEU A N 1
ATOM 819 C CA . LEU A 1 105 ? 31.139 -5.853 -27.020 1.00 88.88 105 LEU A CA 1
ATOM 820 C C . LEU A 1 105 ? 31.126 -7.095 -27.931 1.00 88.88 105 LEU A C 1
ATOM 822 O O . LEU A 1 105 ? 32.122 -7.815 -27.965 1.00 88.88 105 LEU A O 1
ATOM 826 N N . GLY A 1 106 ? 30.038 -7.351 -28.668 1.00 79.88 106 GLY A N 1
ATOM 827 C CA . GLY A 1 106 ? 29.927 -8.490 -29.586 1.00 79.88 106 GLY A CA 1
ATOM 828 C C . GLY A 1 106 ? 29.916 -9.853 -28.887 1.00 79.88 106 GLY A C 1
ATOM 829 O O . GLY A 1 106 ? 30.416 -10.829 -29.438 1.00 79.88 106 GLY A O 1
ATOM 830 N N . LEU A 1 107 ? 29.390 -9.917 -27.660 1.00 72.56 107 LEU A N 1
ATOM 831 C CA . LEU A 1 107 ? 29.326 -11.128 -26.830 1.00 72.56 107 LEU A CA 1
ATOM 832 C C . LEU A 1 107 ? 27.978 -11.871 -26.958 1.00 72.56 107 LEU A C 1
ATOM 834 O O . LEU A 1 107 ? 27.599 -12.601 -26.040 1.00 72.56 107 LEU A O 1
ATOM 838 N N . VAL A 1 108 ? 27.251 -11.652 -28.060 1.00 61.88 108 VAL A N 1
ATOM 839 C CA . VAL A 1 108 ? 25.931 -12.240 -28.362 1.00 61.88 108 VAL A CA 1
ATOM 840 C C . VAL A 1 108 ? 26.047 -13.266 -29.479 1.00 61.88 108 VAL A C 1
ATOM 842 O O . VAL A 1 108 ? 26.670 -12.932 -30.512 1.00 61.88 108 VAL A O 1
#